Protein 2P61 (pdb70)

Structure (mmCIF, N/CA/C/O backbone):
data_2P61
#
_entry.id   2P61
#
_cell.length_a   28.699
_cell.length_b   78.874
_cell.length_c   102.432
_cell.angle_alpha   90.000
_cell.angle_beta   90.000
_cell.angle_gamma   90.000
#
_symmetry.space_group_name_H-M   'P 2 2 21'
#
loop_
_entity.id
_entity.type
_entity.pdbx_description
1 polymer 'Hypothetical protein TM_1646'
2 water water
#
loop_
_atom_site.group_PDB
_atom_site.id
_atom_site.type_symbol
_atom_site.label_atom_id
_atom_site.label_alt_id
_atom_site.label_comp_id
_atom_site.label_asym_id
_atom_site.label_entity_id
_atom_site.label_seq_id
_atom_site.pdbx_PDB_ins_code
_atom_site.Cartn_x
_atom_site.Cartn_y
_atom_site.Cartn_z
_atom_site.occupancy
_atom_site.B_iso_or_equiv
_atom_site.auth_seq_id
_atom_site.auth_comp_id
_atom_site.auth_asym_id
_atom_site.auth_atom_id
_atom_site.pdbx_PDB_model_num
ATOM 1 N N . GLU A 1 36 ? -25.473 81.798 7.018 1.00 116.65 34 GLU A N 1
ATOM 2 C CA . GLU A 1 36 ? -26.140 80.544 6.514 1.00 117.48 34 GLU A CA 1
ATOM 3 C C . GLU A 1 36 ? -25.259 79.768 5.517 1.00 116.51 34 GLU A C 1
ATOM 4 O O . GLU A 1 36 ? -25.181 78.531 5.553 1.00 116.81 34 GLU A O 1
ATOM 10 N N . PHE A 1 37 ? -24.619 80.530 4.633 1.00 115.18 35 PHE A N 1
ATOM 11 C CA . PHE A 1 37 ? -23.789 80.034 3.566 1.00 113.84 35 PHE A CA 1
ATOM 12 C C . PHE A 1 37 ? -22.468 79.592 4.168 1.00 114.22 35 PHE A C 1
ATOM 13 O O . PHE A 1 37 ? -21.805 78.679 3.643 1.00 114.88 35 PHE A O 1
ATOM 21 N N . PHE A 1 38 ? -22.107 80.242 5.272 1.00 114.09 36 PHE A N 1
ATOM 22 C CA . PHE A 1 38 ? -20.904 79.920 6.038 1.00 114.42 36 PHE A CA 1
ATOM 23 C C . PHE A 1 38 ? -21.134 78.703 6.941 1.00 113.64 36 PHE A C 1
ATOM 24 O O . PHE A 1 38 ? -20.261 78.307 7.708 1.00 113.38 36 PHE A O 1
ATOM 32 N N . ASP A 1 39 ? -22.331 78.139 6.872 1.00 112.93 37 ASP A N 1
ATOM 33 C CA . ASP A 1 39 ? -22.610 76.891 7.544 1.00 112.16 37 ASP A CA 1
ATOM 34 C C . ASP A 1 39 ? -22.507 75.776 6.503 1.00 110.30 37 ASP A C 1
ATOM 35 O O . ASP A 1 39 ? -22.106 74.652 6.816 1.00 110.94 37 ASP A O 1
ATOM 40 N N . ILE A 1 40 ? -22.840 76.074 5.256 1.00 107.29 38 ILE A N 1
ATOM 41 C CA . ILE A 1 40 ? -22.529 75.111 4.214 1.00 104.98 38 ILE A CA 1
ATOM 42 C C . ILE A 1 40 ? -21.010 75.103 3.890 1.00 103.44 38 ILE A C 1
ATOM 43 O O . ILE A 1 40 ? -20.428 74.060 3.664 1.00 102.82 38 ILE A O 1
ATOM 48 N N . LEU A 1 41 ? -20.366 76.265 3.936 1.00 102.13 39 LEU A N 1
ATOM 49 C CA . LEU A 1 41 ? -18.932 76.348 3.665 1.00 100.39 39 LEU A CA 1
ATOM 50 C C . LEU A 1 41 ? -18.097 75.408 4.550 1.00 99.66 39 LEU A C 1
ATOM 51 O O . LEU A 1 41 ? -17.278 74.651 4.028 1.00 98.73 39 LEU A O 1
ATOM 56 N N . GLU A 1 42 ? -18.323 75.465 5.865 1.00 99.02 40 GLU A N 1
ATOM 57 C CA . GLU A 1 42 ? -17.714 74.543 6.839 1.00 99.06 40 GLU A CA 1
ATOM 58 C C . GLU A 1 42 ? -18.024 73.058 6.560 1.00 97.72 40 GLU A C 1
ATOM 59 O O . GLU A 1 42 ? -17.204 72.200 6.868 1.00 96.83 40 GLU A O 1
ATOM 65 N N . ASP A 1 43 ? -19.209 72.773 6.004 1.00 96.47 41 ASP A N 1
ATOM 66 C CA . ASP A 1 43 ? -19.573 71.408 5.607 1.00 95.17 41 ASP A CA 1
ATOM 67 C C . ASP A 1 43 ? -18.791 70.970 4.384 1.00 93.87 41 ASP A C 1
ATOM 68 O O . ASP A 1 43 ? -18.308 69.866 4.323 1.00 94.30 41 ASP A O 1
ATOM 73 N N . VAL A 1 44 ? -18.653 71.837 3.406 1.00 92.16 42 VAL A N 1
ATOM 74 C CA . VAL A 1 44 ? -17.800 71.535 2.283 1.00 90.54 42 VAL A CA 1
ATOM 75 C C . VAL A 1 44 ? -16.335 71.383 2.739 1.00 91.05 42 VAL A C 1
ATOM 76 O O . VAL A 1 44 ? -15.579 70.655 2.148 1.00 91.37 42 VAL A O 1
ATOM 80 N N . LYS A 1 45 ? -15.928 72.066 3.790 1.00 91.61 43 LYS A N 1
ATOM 81 C CA . LYS A 1 45 ? -14.526 72.046 4.160 1.00 92.76 43 LYS A CA 1
ATOM 82 C C . LYS A 1 45 ? -14.229 70.712 4.814 1.00 92.97 43 LYS A C 1
ATOM 83 O O . LYS A 1 45 ? -13.239 70.080 4.476 1.00 92.96 43 LYS A O 1
ATOM 89 N N . GLU A 1 46 ? -15.124 70.322 5.737 1.00 92.96 44 GLU A N 1
ATOM 90 C CA . GLU A 1 46 ? -15.110 69.107 6.546 1.00 92.84 44 GLU A CA 1
ATOM 91 C C . GLU A 1 46 ? -15.127 67.902 5.621 1.00 90.42 44 GLU A C 1
ATOM 92 O O . GLU A 1 46 ? -14.325 66.989 5.795 1.00 90.88 44 GLU A O 1
ATOM 98 N N . ASP A 1 47 ? -16.007 67.901 4.628 1.00 88.10 45 ASP A N 1
ATOM 99 C CA . ASP A 1 47 ? -16.115 66.757 3.725 1.00 86.54 45 ASP A CA 1
ATOM 100 C C . ASP A 1 47 ? -14.901 66.666 2.826 1.00 85.17 45 ASP A C 1
ATOM 101 O O . ASP A 1 47 ? -14.377 65.583 2.556 1.00 85.35 45 ASP A O 1
ATOM 106 N N . HIS A 1 48 ? -14.464 67.804 2.330 1.00 83.14 46 HIS A N 1
ATOM 107 C CA . HIS A 1 48 ? -13.226 67.838 1.587 1.00 81.52 46 HIS A CA 1
ATOM 108 C C . HIS A 1 48 ? -12.078 67.194 2.369 1.00 80.51 46 HIS A C 1
ATOM 109 O O . HIS A 1 48 ? -11.389 66.348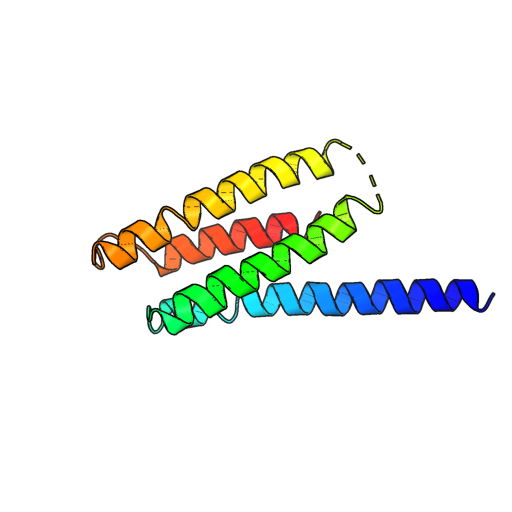 1.850 1.00 80.08 46 HIS A O 1
ATOM 116 N N . PHE A 1 49 ? -11.891 67.599 3.620 1.00 79.73 47 PHE A N 1
ATOM 117 C CA . PHE A 1 49 ? -10.740 67.199 4.380 1.00 79.22 47 PHE A CA 1
ATOM 118 C C . PHE A 1 49 ? -10.867 65.699 4.683 1.00 79.38 47 PHE A C 1
ATOM 119 O O . PHE A 1 49 ? -9.910 64.974 4.531 1.00 78.85 47 PHE A O 1
ATOM 127 N N . GLU A 1 50 ? -12.059 65.255 5.067 1.00 79.39 48 GLU A N 1
ATOM 128 C CA . GLU A 1 50 ? -12.430 63.840 5.142 1.00 79.96 48 GLU A CA 1
ATOM 129 C C . GLU A 1 50 ? -12.131 62.933 3.917 1.00 79.66 48 GLU A C 1
ATOM 130 O O . GLU A 1 50 ? -11.821 61.743 4.093 1.00 79.34 48 GLU A O 1
ATOM 136 N N . LYS A 1 51 ? -12.257 63.472 2.705 1.00 79.14 49 LYS A N 1
ATOM 137 C CA . LYS A 1 51 ? -11.913 62.735 1.464 1.00 79.40 49 LYS A CA 1
ATOM 138 C C . LYS A 1 51 ? -10.421 62.717 1.215 1.00 77.18 49 LYS A C 1
ATOM 139 O O . LYS A 1 51 ? -9.854 61.723 0.705 1.00 76.48 49 LYS A O 1
ATOM 145 N N . LEU A 1 52 ? -9.790 63.833 1.561 1.00 75.37 50 LEU A N 1
ATOM 146 C CA . LEU A 1 52 ? -8.348 63.884 1.562 1.00 73.41 50 LEU A CA 1
ATOM 147 C C . LEU A 1 52 ? -7.773 62.817 2.486 1.00 72.68 50 LEU A C 1
ATOM 148 O O . LEU A 1 52 ? -6.877 62.103 2.101 1.00 71.74 50 LEU A O 1
ATOM 153 N N . LEU A 1 53 ? -8.311 62.732 3.689 1.00 73.21 51 LEU A N 1
ATOM 154 C CA . LEU A 1 53 ? -7.781 61.903 4.761 1.00 74.67 51 LEU A CA 1
ATOM 155 C C . LEU A 1 53 ? -7.995 60.390 4.515 1.00 76.13 51 LEU A C 1
ATOM 156 O O . LEU A 1 53 ? -7.066 59.593 4.675 1.00 77.04 51 LEU A O 1
ATOM 161 N N . GLU A 1 54 ? -9.203 60.014 4.123 1.00 76.89 52 GLU A N 1
ATOM 162 C CA . GLU A 1 54 ? -9.499 58.698 3.569 1.00 77.54 52 GLU A CA 1
ATOM 163 C C . GLU A 1 54 ? -8.547 58.294 2.493 1.00 78.14 52 GLU A C 1
ATOM 164 O O . GLU A 1 54 ? -7.891 57.274 2.637 1.00 79.89 52 GLU A O 1
ATOM 170 N N . GLU A 1 55 ? -8.457 59.077 1.419 1.00 77.96 53 GLU A N 1
ATOM 171 C CA . GLU A 1 55 ? -7.483 58.827 0.352 1.00 77.68 53 GLU A CA 1
ATOM 172 C C . GLU A 1 55 ? -6.074 58.613 0.872 1.00 75.08 53 GLU A C 1
ATOM 173 O O . GLU A 1 55 ? -5.280 58.009 0.207 1.00 77.43 53 GLU A O 1
ATOM 179 N N . ALA A 1 56 ? -5.714 59.142 2.022 1.00 73.28 54 ALA A N 1
ATOM 180 C CA . ALA A 1 56 ? -4.329 59.090 2.412 1.00 71.52 54 ALA A CA 1
ATOM 181 C C . ALA A 1 56 ? -4.216 57.749 3.056 1.00 71.78 54 ALA A C 1
ATOM 182 O O . ALA A 1 56 ? -3.147 57.133 3.016 1.00 71.69 54 ALA A O 1
ATOM 184 N N . VAL A 1 57 ? -5.311 57.294 3.673 1.00 71.09 55 VAL A N 1
ATOM 185 C CA . VAL A 1 57 ? -5.300 55.982 4.291 1.00 70.99 55 VAL A CA 1
ATOM 186 C C . VAL A 1 57 ? -5.110 54.955 3.204 1.00 69.87 55 VAL A C 1
ATOM 187 O O . VAL A 1 57 ? -4.293 54.074 3.361 1.00 70.26 55 VAL A O 1
ATOM 191 N N . GLU A 1 58 ? -5.813 55.113 2.083 1.00 68.34 56 GLU A N 1
ATOM 192 C CA . GLU A 1 58 ? -5.740 54.153 1.016 1.00 67.17 56 GLU A CA 1
ATOM 193 C C . GLU A 1 58 ? -4.360 54.077 0.483 1.00 66.67 56 GLU A C 1
ATOM 194 O O . GLU A 1 58 ? -3.904 52.953 0.244 1.00 67.83 56 GLU A O 1
ATOM 200 N N . GLU A 1 59 ? -3.660 55.224 0.369 1.00 63.97 57 GLU A N 1
ATOM 201 C CA . GLU A 1 59 ? -2.347 55.229 -0.263 1.00 62.41 57 GLU A CA 1
ATOM 202 C C . GLU A 1 59 ? -1.370 54.565 0.679 1.00 61.58 57 GLU A C 1
ATOM 203 O O . GLU A 1 59 ? -0.441 53.917 0.215 1.00 62.28 57 GLU A O 1
ATOM 209 N N . VAL A 1 60 ? -1.571 54.686 1.985 1.00 60.21 58 VAL A N 1
ATOM 210 C CA . VAL A 1 60 ? -0.746 53.923 2.959 1.00 59.79 58 VAL A CA 1
ATOM 211 C C . VAL A 1 60 ? -0.876 52.362 2.788 1.00 60.64 58 VAL A C 1
ATOM 212 O O . VAL A 1 60 ? 0.159 51.646 2.869 1.00 60.39 58 VAL A O 1
ATOM 216 N N . ILE A 1 61 ? -2.119 51.852 2.584 1.00 60.18 59 ILE A N 1
ATOM 217 C CA . ILE A 1 61 ? -2.351 50.448 2.415 1.00 60.05 59 ILE A CA 1
ATOM 218 C C . ILE A 1 61 ? -1.845 50.073 1.032 1.00 61.11 59 ILE A C 1
ATOM 219 O O . ILE A 1 61 ? -1.095 49.103 0.907 1.00 61.87 59 ILE A O 1
ATOM 224 N N . ASP A 1 62 ? -2.228 50.836 -0.005 1.00 61.16 60 ASP A N 1
ATOM 225 C CA A ASP A 1 62 ? -1.915 50.479 -1.413 0.50 61.21 60 ASP A CA 1
ATOM 226 C CA B ASP A 1 62 ? -1.952 50.412 -1.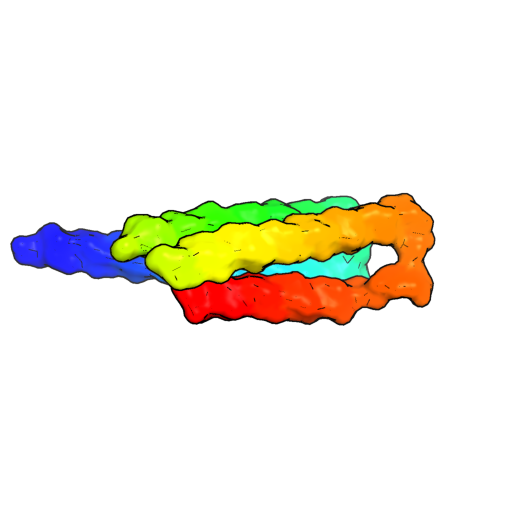347 0.50 61.10 60 ASP A CA 1
ATOM 227 C C . ASP A 1 62 ? -0.416 50.333 -1.615 1.00 61.82 60 ASP A C 1
ATOM 228 O O . ASP A 1 62 ? 0.044 49.337 -2.168 1.00 63.68 60 ASP A O 1
ATOM 237 N N . SER A 1 63 ? 0.385 51.297 -1.126 1.00 62.24 61 SER A N 1
ATOM 238 C CA . SER A 1 63 ? 1.870 51.211 -1.210 1.00 61.62 61 SER A CA 1
ATOM 239 C C . SER A 1 63 ? 2.576 50.232 -0.198 1.00 63.23 61 SER A C 1
ATOM 240 O O . SER A 1 63 ? 3.766 49.785 -0.480 1.00 61.62 61 SER A O 1
ATOM 243 N N . GLY A 1 64 ? 1.936 49.971 0.986 1.00 62.56 62 GLY A N 1
ATOM 244 C CA . GLY A 1 64 ? 2.352 48.884 1.925 1.00 62.09 62 GLY A CA 1
ATOM 245 C C . GLY A 1 64 ? 2.303 47.619 1.060 1.00 64.79 62 GLY A C 1
ATOM 246 O O . GLY A 1 64 ? 3.344 46.957 0.790 1.00 65.58 62 GLY A O 1
ATOM 247 N N . ASN A 1 65 ? 1.112 47.352 0.494 1.00 66.20 63 ASN A N 1
ATOM 248 C CA . ASN A 1 65 ? 0.887 46.150 -0.304 1.00 66.75 63 ASN A CA 1
ATOM 249 C C . ASN A 1 65 ? 1.869 46.074 -1.473 1.00 68.13 63 ASN A C 1
ATOM 250 O O . ASN A 1 65 ? 2.559 45.025 -1.666 1.00 70.00 63 ASN A O 1
ATOM 255 N N . GLU A 1 66 ? 2.062 47.178 -2.202 1.00 68.05 64 GLU A N 1
ATOM 256 C CA . GLU A 1 66 ? 3.104 47.142 -3.258 1.00 68.96 64 GLU A CA 1
ATOM 257 C C . GLU A 1 66 ? 4.531 46.963 -2.726 1.00 67.26 64 GLU A C 1
ATOM 258 O O . GLU A 1 66 ? 5.358 46.283 -3.333 1.00 68.63 64 GLU A O 1
ATOM 264 N N . LEU A 1 67 ? 4.844 47.552 -1.573 1.00 65.96 65 LEU A N 1
ATOM 265 C CA . LEU A 1 67 ? 6.216 47.388 -1.063 1.00 64.01 65 LEU A CA 1
ATOM 266 C C . LEU A 1 67 ? 6.428 45.883 -0.917 1.00 64.83 65 LEU A C 1
ATOM 267 O O . LEU A 1 67 ? 7.438 45.381 -1.394 1.00 64.71 65 LEU A O 1
ATOM 272 N N . VAL A 1 68 ? 5.422 45.173 -0.372 1.00 64.99 66 VAL A N 1
ATOM 273 C CA . VAL A 1 68 ? 5.466 43.703 -0.107 1.00 64.85 66 VAL A CA 1
ATOM 274 C C . VAL A 1 68 ? 5.769 42.836 -1.324 1.00 65.28 66 VAL A C 1
ATOM 275 O O . VAL A 1 68 ? 6.457 41.849 -1.191 1.00 65.98 66 VAL A O 1
ATOM 279 N N . ARG A 1 69 ? 5.235 43.227 -2.477 1.00 66.30 67 ARG A N 1
ATOM 280 C CA . ARG A 1 69 ? 5.329 42.565 -3.778 1.00 65.82 67 ARG A CA 1
ATOM 281 C C . ARG A 1 69 ? 6.713 42.756 -4.353 1.00 68.61 67 ARG A C 1
ATOM 282 O O . ARG A 1 69 ? 7.315 41.808 -4.833 1.00 70.27 67 ARG A O 1
ATOM 290 N N . SER A 1 70 ? 7.236 43.978 -4.339 1.00 71.30 68 SER A N 1
ATOM 291 C CA . SER A 1 70 ? 8.695 44.164 -4.634 1.00 72.08 68 SER A CA 1
ATOM 292 C C . SER A 1 70 ? 9.358 45.178 -3.704 1.00 71.31 68 SER A C 1
ATOM 293 O O . SER A 1 70 ? 9.082 46.393 -3.788 1.00 69.29 68 SER A O 1
ATOM 296 N N . PRO A 1 71 ? 10.251 44.689 -2.820 1.00 71.43 69 PRO A N 1
ATOM 297 C CA . PRO A 1 71 ? 10.702 45.598 -1.808 1.00 71.34 69 PRO A CA 1
ATOM 298 C C . PRO A 1 71 ? 11.778 46.509 -2.416 1.00 71.69 69 PRO A C 1
ATOM 299 O O . PRO A 1 71 ? 12.940 46.464 -2.042 1.00 71.27 69 PRO A O 1
ATOM 303 N N . THR A 1 72 ? 11.395 47.322 -3.390 1.00 72.55 70 THR A N 1
ATOM 304 C CA . THR A 1 72 ? 12.403 48.178 -4.051 1.00 72.98 70 THR A CA 1
ATOM 305 C C . THR A 1 72 ? 12.696 49.354 -3.120 1.00 73.94 70 THR A C 1
ATOM 306 O O . THR A 1 72 ? 12.011 49.524 -2.111 1.00 74.65 70 THR A O 1
ATOM 310 N N . PRO A 1 73 ? 13.726 50.156 -3.438 1.00 74.52 71 PRO A N 1
ATOM 311 C CA . PRO A 1 73 ? 13.870 5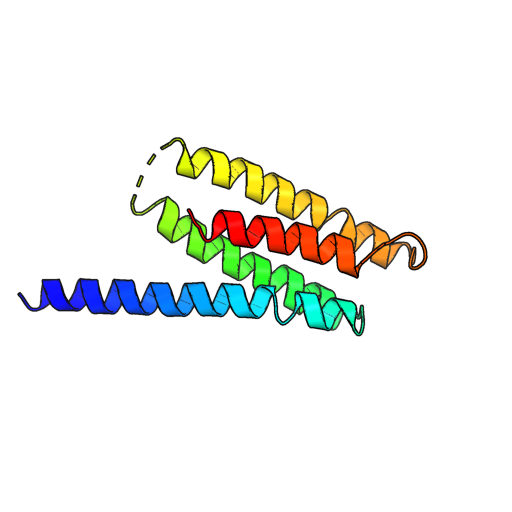1.487 -2.802 1.00 74.60 71 PRO A CA 1
ATOM 312 C C . PRO A 1 73 ? 12.786 52.481 -3.220 1.00 73.52 71 PRO A C 1
ATOM 313 O O . PRO A 1 73 ? 12.307 53.318 -2.398 1.00 73.19 71 PRO A O 1
ATOM 317 N N . SER A 1 74 ? 12.387 52.409 -4.486 1.00 72.46 72 SER A N 1
ATOM 318 C CA . SER A 1 74 ? 11.450 53.389 -4.923 1.00 71.13 72 SER A CA 1
ATOM 319 C C . SER A 1 74 ? 10.157 53.119 -4.088 1.00 72.13 72 SER A C 1
ATOM 320 O O . SER A 1 74 ? 9.546 54.083 -3.661 1.00 73.66 72 SER A O 1
ATOM 323 N N . ASN A 1 75 ? 9.794 51.836 -3.769 1.00 71.80 73 ASN A N 1
ATOM 324 C CA . ASN A 1 75 ? 8.524 51.555 -3.059 1.00 69.51 73 ASN A CA 1
ATOM 325 C C . ASN A 1 75 ? 8.659 51.812 -1.546 1.00 69.30 73 ASN A C 1
ATOM 326 O O . ASN A 1 75 ? 7.654 52.043 -0.873 1.00 70.60 73 ASN A O 1
ATOM 331 N N . LEU A 1 76 ? 9.858 51.709 -0.979 1.00 68.53 74 LEU A N 1
ATOM 332 C CA . LEU A 1 76 ? 9.976 51.860 0.457 1.00 69.14 74 LEU A CA 1
ATOM 333 C C . LEU A 1 76 ? 9.519 53.302 0.759 1.00 70.33 74 LEU A C 1
ATOM 334 O O . LEU A 1 76 ? 8.750 53.573 1.741 1.00 71.65 74 LEU A O 1
ATOM 339 N N . LYS A 1 77 ? 9.791 54.185 -0.196 1.00 71.04 75 LYS A N 1
ATOM 340 C CA . LYS A 1 77 ? 9.395 55.609 -0.054 1.00 71.32 75 LYS A CA 1
ATOM 341 C C . LYS A 1 77 ? 7.997 56.053 -0.459 1.00 71.21 75 LYS A C 1
ATOM 342 O O . LYS A 1 77 ? 7.457 57.009 0.181 1.00 72.09 75 LYS A O 1
ATOM 348 N N . ARG A 1 78 ? 7.386 55.432 -1.493 1.00 68.85 76 ARG A N 1
ATOM 349 C CA . ARG A 1 78 ? 5.968 55.611 -1.744 1.00 67.94 76 ARG A CA 1
ATOM 350 C C . ARG A 1 78 ? 5.397 55.369 -0.350 1.00 66.07 76 ARG A C 1
ATOM 351 O O . ARG A 1 78 ? 4.433 56.101 0.081 1.00 66.70 76 ARG A O 1
ATOM 359 N N . TYR A 1 79 ? 6.017 54.383 0.377 1.00 63.03 77 TYR A N 1
ATOM 360 C CA . TYR A 1 79 ? 5.485 53.951 1.713 1.00 62.20 77 TYR A CA 1
ATOM 361 C C . TYR A 1 79 ? 5.587 55.002 2.859 1.00 61.36 77 TYR A C 1
ATOM 362 O O . TYR A 1 79 ? 4.580 55.38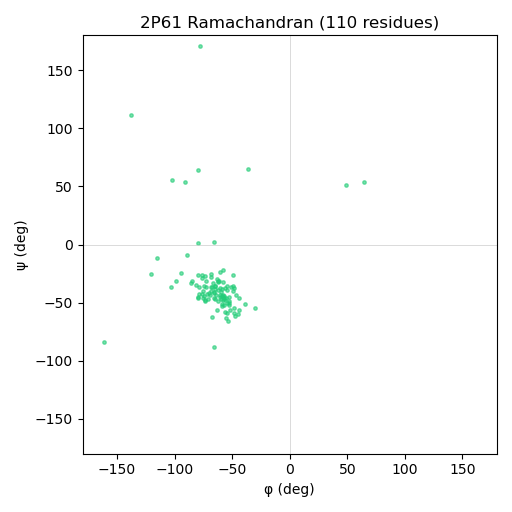0 3.512 1.00 60.03 77 TYR A O 1
ATOM 371 N N . LYS A 1 80 ? 6.855 55.345 3.148 1.00 61.50 78 LYS A N 1
ATOM 372 C CA . LYS A 1 80 ? 7.292 56.380 4.069 1.00 61.04 78 LYS A CA 1
ATOM 373 C C . LYS A 1 80 ? 6.617 57.677 3.741 1.00 61.60 78 LYS A C 1
ATOM 374 O O . LYS A 1 80 ? 6.087 58.299 4.632 1.00 63.34 78 LYS A O 1
ATOM 380 N N . ASN A 1 81 ? 6.616 58.092 2.458 1.00 61.87 79 ASN A N 1
ATOM 381 C CA . ASN A 1 81 ? 5.895 59.320 2.054 1.00 62.91 79 ASN A CA 1
ATOM 382 C C . ASN A 1 81 ? 4.403 59.289 2.398 1.00 63.72 79 ASN A C 1
ATOM 383 O O . ASN A 1 81 ? 3.871 60.200 3.014 1.00 65.80 79 ASN A O 1
ATOM 388 N N . ALA A 1 82 ? 3.730 58.230 1.982 1.00 64.48 80 ALA A N 1
ATOM 389 C CA . ALA A 1 82 ? 2.328 58.038 2.207 1.00 62.50 80 ALA A CA 1
ATOM 390 C C . ALA A 1 82 ? 2.054 58.094 3.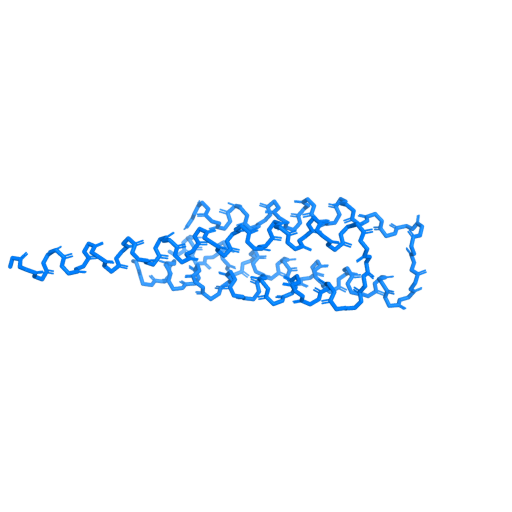664 1.00 63.35 80 ALA A C 1
ATOM 391 O O . ALA A 1 82 ? 1.107 58.736 4.081 1.00 64.28 80 ALA A O 1
ATOM 393 N N . ILE A 1 83 ? 2.862 57.442 4.474 1.00 64.39 81 ILE A N 1
ATOM 394 C CA . ILE A 1 83 ? 2.622 57.500 5.922 1.00 65.17 81 ILE A CA 1
ATOM 395 C C . ILE A 1 83 ? 2.877 58.895 6.483 1.00 67.12 81 ILE A C 1
ATOM 396 O O . ILE A 1 83 ? 2.134 59.277 7.413 1.00 67.97 81 ILE A O 1
ATOM 401 N N . LYS A 1 84 ? 3.899 59.620 5.946 1.00 67.34 82 LYS A N 1
ATOM 402 C CA . LYS A 1 84 ? 4.136 61.049 6.215 1.00 68.03 82 LYS A CA 1
ATOM 403 C C . LYS A 1 84 ? 2.890 61.890 5.974 1.00 68.18 82 LYS A C 1
ATOM 404 O O . LYS A 1 84 ? 2.388 62.603 6.861 1.00 67.84 82 LYS A O 1
ATOM 410 N N . GLU A 1 85 ? 2.368 61.796 4.764 1.00 68.47 83 GLU A N 1
ATOM 411 C CA . GLU A 1 85 ? 1.204 62.513 4.442 1.00 69.50 83 GLU A CA 1
ATOM 412 C C . GLU A 1 85 ? 0.098 62.049 5.366 1.00 69.89 83 GLU A C 1
ATOM 413 O O . GLU A 1 85 ? -0.593 62.903 5.960 1.00 70.93 83 GLU A O 1
ATOM 419 N N . PHE A 1 86 ? -0.080 60.727 5.596 1.00 68.92 84 PHE A N 1
ATOM 420 C CA . PHE A 1 86 ? -1.163 60.384 6.550 1.00 65.80 84 PHE A CA 1
ATOM 421 C C . PHE A 1 86 ? -1.006 61.155 7.900 1.00 65.50 84 PHE A C 1
ATOM 422 O O . PHE A 1 86 ? -1.962 61.737 8.386 1.00 65.11 84 PHE A O 1
ATOM 430 N N . LEU A 1 87 ? 0.186 61.226 8.461 1.00 65.29 85 LEU A N 1
ATOM 431 C CA . LEU A 1 87 ? 0.359 61.806 9.854 1.00 67.83 85 LEU A CA 1
ATOM 432 C C . LEU A 1 87 ? 0.086 63.377 10.005 1.00 68.71 85 LEU A C 1
ATOM 433 O O . LEU A 1 87 ? -0.285 63.853 11.086 1.00 68.39 85 LEU A O 1
ATOM 438 N N . LYS A 1 88 ? 0.300 64.136 8.919 1.00 70.05 86 LYS A N 1
ATOM 439 C CA . LYS A 1 88 ? -0.068 65.553 8.818 1.00 70.98 86 LYS A CA 1
ATOM 440 C C . LYS A 1 88 ? -1.590 65.687 8.921 1.00 71.14 86 LYS A C 1
ATOM 441 O O . LYS A 1 88 ? -2.117 66.384 9.786 1.00 72.20 86 LYS A O 1
ATOM 447 N N . LEU A 1 89 ? -2.314 64.998 8.057 1.00 70.52 87 LEU A N 1
ATOM 448 C CA . LEU A 1 89 ? -3.731 65.175 8.058 1.00 70.26 87 LEU A CA 1
ATOM 449 C C . LEU A 1 89 ? -4.363 64.847 9.387 1.00 71.19 87 LEU A C 1
ATOM 450 O O . LEU A 1 89 ? -5.057 65.681 9.894 1.00 71.98 87 LEU A O 1
ATOM 455 N N . ILE A 1 90 ? -4.125 63.662 9.963 1.00 72.37 88 ILE A N 1
ATOM 456 C CA . ILE A 1 90 ? -4.664 63.296 11.287 1.00 72.65 88 ILE A CA 1
ATOM 457 C C . ILE A 1 90 ? -4.212 64.217 12.429 1.00 75.17 88 ILE A C 1
ATOM 458 O O . ILE A 1 90 ? -5.021 64.469 13.318 1.00 75.13 88 ILE A O 1
ATOM 463 N N . GLU A 1 91 ? -2.962 64.696 12.432 1.00 77.50 89 GLU A N 1
ATOM 464 C CA . GLU A 1 91 ? -2.577 65.749 13.374 1.00 81.57 89 GLU A CA 1
ATOM 465 C C . GLU A 1 91 ? -3.614 66.846 13.340 1.00 83.61 89 GLU A C 1
ATOM 466 O O . GLU A 1 91 ? -4.261 67.092 14.370 1.00 83.98 89 GLU A O 1
ATOM 472 N N . LYS A 1 92 ? -3.771 67.482 12.155 1.00 84.86 90 LYS A N 1
ATOM 473 C CA . LYS A 1 92 ? -4.732 68.546 11.953 1.00 86.16 90 LYS A CA 1
ATOM 474 C C . LYS A 1 92 ? -6.052 68.153 12.566 1.00 86.95 90 LYS A C 1
ATOM 475 O O . LYS A 1 92 ? -6.502 68.784 13.479 1.00 88.15 90 LYS A O 1
ATOM 481 N N . LYS A 1 93 ? -6.656 67.071 12.141 1.00 88.85 91 LYS A N 1
ATOM 482 C CA . LYS A 1 93 ? -7.909 66.677 12.756 1.00 90.95 91 LYS A CA 1
ATOM 483 C C . LYS A 1 93 ? -7.841 66.511 14.292 1.00 92.77 91 LYS A C 1
ATOM 484 O O . LYS A 1 93 ? -8.712 66.990 15.003 1.00 93.77 91 LYS A O 1
ATOM 490 N N . ILE A 1 94 ? -6.839 65.841 14.835 1.00 94.52 92 ILE A N 1
ATOM 491 C CA . ILE A 1 94 ? -6.892 65.623 16.264 1.00 95.82 92 ILE A CA 1
ATOM 492 C C . ILE A 1 94 ? -6.713 66.898 17.018 1.00 97.98 92 ILE A C 1
ATOM 493 O O . ILE A 1 94 ? -7.424 67.104 17.985 1.00 98.84 92 ILE A O 1
ATOM 498 N N . TYR A 1 95 ? -5.813 67.773 16.571 1.00 100.76 93 TYR A N 1
ATOM 499 C CA . TYR A 1 95 ? -5.621 69.093 17.224 1.00 103.51 93 TYR A CA 1
ATOM 500 C C . TYR A 1 95 ? -6.855 69.958 17.059 1.00 105.23 93 TYR A C 1
ATOM 501 O O . TYR A 1 95 ? -7.722 69.944 17.942 1.00 105.56 93 TYR A O 1
ATOM 510 N N . LYS A 1 96 ? -6.918 70.709 15.950 1.00 107.05 94 LYS A N 1
ATOM 511 C CA . LYS A 1 96 ? -8.129 71.435 15.519 1.00 108.99 94 LYS A CA 1
ATOM 512 C C . LYS A 1 96 ? -9.443 70.675 15.817 1.00 109.26 94 LYS A C 1
ATOM 513 O O . LYS A 1 96 ? -10.169 70.289 14.893 1.00 109.56 94 LYS A O 1
ATOM 519 N N . LEU A 1 97 ? -9.718 70.490 17.111 1.00 109.81 95 LEU A N 1
ATOM 520 C CA . LEU A 1 97 ? -10.923 69.847 17.654 1.00 110.54 95 LEU A CA 1
ATOM 521 C C . LEU A 1 97 ? -11.139 70.197 19.150 1.00 111.16 95 LEU A C 1
ATOM 522 O O . LEU A 1 97 ? -10.189 70.233 19.964 1.00 111.43 95 LEU A O 1
ATOM 527 N N . ASN A 1 104 ? -7.022 65.700 25.320 1.00 88.69 102 ASN A N 1
ATOM 528 C CA . ASN A 1 104 ? -5.655 65.475 25.811 1.00 88.84 102 ASN A CA 1
ATOM 529 C C . ASN A 1 104 ? -5.318 63.973 25.719 1.00 87.72 102 ASN A C 1
ATOM 530 O O . ASN A 1 104 ? -4.133 63.587 25.571 1.00 88.06 102 ASN A O 1
ATOM 535 N N . SER A 1 105 ? -6.361 63.143 25.746 1.00 85.45 103 SER A N 1
ATOM 536 C CA . SER A 1 105 ? -6.226 61.711 25.542 1.00 84.30 103 SER A CA 1
ATOM 537 C C . SER A 1 105 ? -5.973 61.373 24.082 1.00 83.32 103 SER A C 1
ATOM 538 O O . SER A 1 105 ? -5.125 60.504 23.759 1.00 84.10 103 SER A O 1
ATOM 541 N N . GLY A 1 106 ? -6.729 62.020 23.194 1.00 81.11 104 GLY A N 1
ATOM 542 C CA . GLY A 1 106 ? -6.442 61.960 21.755 1.00 77.79 104 GLY A CA 1
ATOM 543 C C . GLY A 1 106 ? -5.004 62.327 21.424 1.00 76.93 104 GLY A C 1
ATOM 544 O O . GLY A 1 106 ? -4.340 61.559 20.745 1.00 76.43 104 GLY A O 1
ATOM 545 N N . ARG A 1 107 ? -4.509 63.482 21.911 1.00 75.21 105 ARG A N 1
ATOM 546 C CA . ARG A 1 107 ? -3.207 63.963 21.531 1.00 74.54 105 ARG A CA 1
ATOM 547 C C . ARG A 1 107 ? -2.145 63.061 22.090 1.00 72.43 105 ARG A C 1
ATOM 548 O O . ARG A 1 107 ? -1.017 63.027 21.611 1.00 72.26 105 ARG A O 1
ATOM 556 N N . ALA A 1 108 ? -2.481 62.380 23.176 1.00 71.98 106 ALA A N 1
ATOM 557 C CA . ALA A 1 108 ? -1.501 61.551 23.884 1.00 70.02 106 ALA A CA 1
ATOM 558 C C . ALA A 1 108 ? -1.353 60.231 23.138 1.00 68.85 106 ALA A C 1
ATOM 559 O O . ALA A 1 108 ? -0.241 59.763 22.935 1.00 68.09 106 ALA A O 1
ATOM 561 N N . ARG A 1 109 ? -2.450 59.612 22.729 1.00 68.29 107 ARG A N 1
ATOM 562 C CA . ARG A 1 109 ? -2.273 58.465 21.836 1.00 69.87 107 ARG A CA 1
ATOM 563 C C . ARG A 1 109 ? -1.457 58.869 20.601 1.00 70.30 107 ARG A C 1
ATOM 564 O O . ARG A 1 109 ? -0.301 58.417 20.445 1.00 72.40 107 ARG A O 1
ATOM 572 N N . LEU A 1 110 ? -1.971 59.781 19.780 1.00 69.43 108 LEU A N 1
ATOM 573 C CA . LEU A 1 110 ? -1.147 60.397 18.738 1.00 68.39 108 LEU A CA 1
ATOM 574 C C . LEU A 1 110 ? 0.341 60.530 19.028 1.00 67.38 108 LEU A C 1
ATOM 575 O O . LEU A 1 110 ? 1.179 60.076 18.258 1.00 69.45 108 LEU A O 1
ATOM 580 N N . HIS A 1 111 ? 0.722 61.137 20.116 1.00 65.67 109 HIS A N 1
ATOM 581 C CA . HIS A 1 111 ? 2.159 61.278 20.305 1.00 65.21 109 HIS A CA 1
ATOM 582 C C . HIS A 1 111 ? 2.845 59.903 20.412 1.00 65.31 109 HIS A C 1
ATOM 583 O O . HIS A 1 111 ? 3.994 59.755 19.971 1.00 67.01 109 HIS A O 1
ATOM 590 N N . LEU A 1 112 ? 2.169 58.899 20.953 1.00 63.85 110 LEU A N 1
ATOM 591 C CA . LEU A 1 112 ? 2.890 57.694 21.286 1.00 63.98 110 LEU A CA 1
ATOM 592 C C . LEU A 1 112 ? 2.761 56.731 20.127 1.00 65.30 110 LEU A C 1
ATOM 593 O O . LEU A 1 112 ? 3.646 55.879 19.900 1.00 66.31 110 LEU A O 1
ATOM 598 N N . VAL A 1 113 ? 1.714 56.886 19.333 1.00 65.49 111 VAL A N 1
ATOM 599 C CA . VAL A 1 113 ? 1.593 55.956 18.239 1.00 66.62 111 VAL A CA 1
ATOM 600 C C . VAL A 1 113 ? 2.504 56.354 17.078 1.00 68.91 111 VAL A C 1
ATOM 601 O O . VAL A 1 113 ? 3.227 55.515 16.523 1.00 70.57 111 VAL A O 1
ATOM 605 N N . VAL A 1 114 ? 2.503 57.642 16.722 1.00 69.63 112 VAL A N 1
ATOM 606 C CA . VAL A 1 114 ? 3.527 58.188 15.857 1.00 68.83 112 VAL A CA 1
ATOM 607 C C .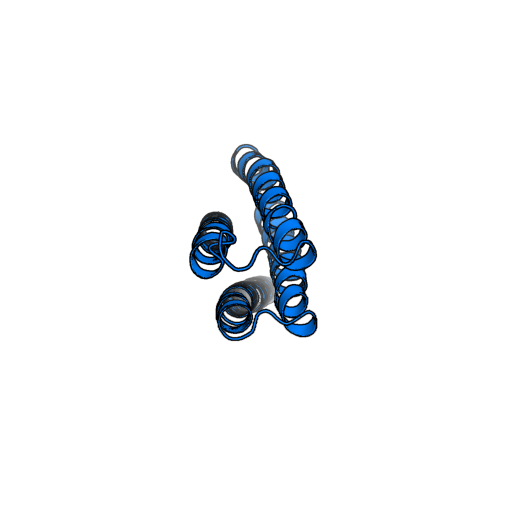 VAL A 1 114 ? 4.927 57.780 16.325 1.00 70.00 112 VAL A C 1
ATOM 608 O O . VAL A 1 114 ? 5.671 57.221 15.562 1.00 71.64 112 VAL A O 1
ATOM 612 N N . GLU A 1 115 ? 5.310 58.021 17.562 1.00 70.80 113 GLU A N 1
ATOM 613 C CA . GLU A 1 115 ? 6.572 57.456 18.061 1.00 73.79 113 GLU A CA 1
ATOM 614 C C . GLU A 1 115 ? 6.730 55.954 17.703 1.00 72.42 113 GLU A C 1
ATOM 615 O O . GLU A 1 115 ? 7.804 55.545 17.282 1.00 72.18 113 GLU A O 1
ATOM 621 N N . GLU A 1 116 ? 5.668 55.139 17.862 1.00 70.96 114 GLU A N 1
ATOM 622 C CA . GLU A 1 116 ? 5.760 53.719 17.505 1.00 69.44 114 GLU A CA 1
ATOM 623 C C . GLU A 1 116 ? 5.951 53.457 16.020 1.00 68.09 114 GLU A C 1
ATOM 624 O O . GLU A 1 116 ? 6.710 52.565 15.645 1.00 69.01 114 GLU A O 1
ATOM 630 N N . VAL A 1 117 ? 5.240 54.206 15.181 1.00 66.46 115 VAL A N 1
ATOM 631 C CA . VAL A 1 117 ? 5.263 54.025 13.741 1.00 65.09 115 VAL A CA 1
ATOM 632 C C . VAL A 1 117 ? 6.668 54.275 13.252 1.00 66.83 115 VAL A C 1
ATOM 633 O O . VAL A 1 117 ? 7.211 53.483 12.474 1.00 67.07 115 VAL A O 1
ATOM 637 N N . ASN A 1 118 ? 7.262 55.399 13.703 1.00 67.35 116 ASN A N 1
ATOM 638 C CA . ASN A 1 118 ? 8.580 55.766 13.268 1.00 66.08 116 ASN A CA 1
ATOM 639 C C . ASN A 1 118 ? 9.548 54.720 13.765 1.00 65.76 116 ASN A C 1
ATOM 640 O O . ASN A 1 118 ? 10.424 54.344 13.036 1.00 67.53 116 ASN A O 1
ATOM 645 N N . GLU A 1 119 ? 9.418 54.173 14.961 1.00 65.97 117 GLU A N 1
ATOM 646 C CA . GLU A 1 119 ? 10.391 53.123 15.332 1.00 66.77 117 GLU A CA 1
ATOM 647 C C . GLU A 1 119 ? 10.324 51.975 14.334 1.00 65.89 117 GLU A C 1
ATOM 648 O O . GLU A 1 119 ? 11.346 51.395 14.005 1.00 65.25 117 GLU A O 1
ATOM 654 N N . LYS A 1 120 ? 9.114 51.635 13.873 1.00 64.96 118 LYS A N 1
ATOM 655 C CA . LYS A 1 120 ? 8.931 50.410 13.127 1.00 65.21 118 LYS A CA 1
ATOM 656 C C . LYS A 1 120 ? 9.400 50.670 11.732 1.00 64.36 118 LYS A C 1
ATOM 657 O O . LYS A 1 120 ? 10.079 49.845 11.141 1.00 64.33 118 LYS A O 1
ATOM 663 N N . LEU A 1 121 ? 9.045 51.830 11.211 1.00 64.15 119 LEU A N 1
ATOM 664 C CA . LEU A 1 121 ? 9.684 52.353 10.012 1.00 62.95 119 LEU A CA 1
ATOM 665 C C . LEU A 1 121 ? 11.169 52.335 10.134 1.00 63.13 119 LEU A C 1
ATOM 666 O O . LEU A 1 121 ? 11.801 52.022 9.142 1.00 64.77 119 LEU A O 1
ATOM 671 N N . MET A 1 122 ? 11.783 52.585 11.297 1.00 62.57 120 MET A N 1
ATOM 672 C CA A MET A 1 122 ? 13.246 52.506 11.323 0.50 62.81 120 MET A CA 1
ATOM 673 C CA B MET A 1 122 ? 13.237 52.523 11.362 0.50 64.16 120 MET A CA 1
ATOM 674 C C . MET A 1 122 ? 13.764 51.049 11.453 1.00 64.25 120 MET A C 1
ATOM 675 O O . MET A 1 122 ? 14.800 50.695 10.873 1.00 64.82 120 MET A O 1
ATOM 684 N N . ASP A 1 123 ? 13.048 50.174 12.171 1.00 64.47 121 ASP A N 1
ATOM 685 C CA . ASP A 1 123 ? 13.343 48.770 12.149 1.00 63.98 121 ASP A CA 1
ATOM 686 C C . ASP A 1 123 ? 13.229 48.269 10.723 1.00 63.51 121 ASP A C 1
ATOM 687 O O . ASP A 1 123 ? 14.128 47.642 10.247 1.00 64.29 121 ASP A O 1
ATOM 692 N N . LEU A 1 124 ? 12.143 48.540 10.030 1.00 63.45 122 LEU A N 1
ATOM 693 C CA . LEU A 1 124 ? 11.961 48.042 8.673 1.00 65.13 122 LEU A CA 1
ATOM 694 C C . LEU A 1 124 ? 13.151 48.418 7.752 1.00 66.13 122 LEU A C 1
ATOM 695 O O . LEU A 1 124 ? 13.887 47.540 7.305 1.00 66.17 122 LEU A O 1
ATOM 700 N N . THR A 1 125 ? 13.343 49.721 7.494 1.00 66.33 123 THR A N 1
ATOM 701 C CA . THR A 1 125 ? 14.508 50.257 6.777 1.00 65.83 123 THR A CA 1
ATOM 702 C C . THR A 1 125 ? 15.806 49.555 7.149 1.00 66.57 123 THR A C 1
ATOM 703 O O . THR A 1 125 ? 16.585 49.130 6.292 1.00 66.81 123 THR A O 1
ATOM 707 N N . GLU A 1 126 ? 16.081 49.460 8.431 1.00 67.21 124 GLU A N 1
ATOM 708 C CA . GLU A 1 126 ? 17.389 48.952 8.832 1.00 69.69 124 GLU A CA 1
ATOM 709 C C . GLU A 1 126 ? 17.596 47.544 8.253 1.00 69.50 124 GLU A C 1
ATOM 710 O O . GLU A 1 126 ? 18.705 47.092 8.076 1.00 69.96 124 GLU A O 1
ATOM 716 N N . LYS A 1 127 ? 16.516 46.867 7.918 1.00 70.25 125 LYS A N 1
ATOM 717 C CA . LYS A 1 127 ? 16.556 45.424 7.716 1.00 70.09 125 LYS A CA 1
ATOM 718 C C . LYS A 1 127 ? 16.544 45.152 6.214 1.00 69.23 125 LYS A C 1
ATOM 719 O O . LYS A 1 127 ? 17.201 44.248 5.725 1.00 70.67 125 LYS A O 1
ATOM 725 N N . ILE A 1 128 ? 15.816 45.952 5.467 1.00 68.11 126 ILE A N 1
ATOM 726 C CA . ILE A 1 128 ? 16.064 46.061 4.050 1.00 68.59 126 ILE A CA 1
ATOM 727 C C . ILE A 1 128 ? 17.567 46.440 3.699 1.00 70.14 126 ILE A C 1
ATOM 728 O O . ILE A 1 128 ? 18.138 45.984 2.716 1.00 70.87 126 ILE A O 1
ATOM 733 N N . MET A 1 129 ? 18.179 47.317 4.470 1.00 70.95 127 MET A N 1
ATOM 734 C CA . MET A 1 129 ? 19.462 47.817 4.103 1.00 72.00 127 MET A CA 1
ATOM 735 C C . MET A 1 129 ? 20.515 46.775 4.389 1.00 71.54 127 MET A C 1
ATOM 736 O O . MET A 1 129 ? 21.350 46.542 3.563 1.00 72.89 127 MET A O 1
ATOM 741 N N . LYS A 1 130 ? 20.434 46.096 5.530 1.00 71.53 128 LYS A N 1
ATOM 742 C CA . LYS A 1 130 ? 21.247 44.907 5.838 1.00 70.29 128 LYS A CA 1
ATOM 743 C C . LYS A 1 130 ? 20.969 43.687 4.964 1.00 70.38 128 LYS A C 1
ATOM 744 O O . LYS A 1 130 ? 21.528 42.603 5.203 1.00 69.85 128 LYS A O 1
ATOM 750 N N . ASN A 1 131 ? 20.063 43.829 3.995 1.00 71.39 129 ASN A N 1
ATOM 751 C CA . ASN A 1 131 ? 19.627 42.673 3.150 1.00 71.85 129 ASN A CA 1
ATOM 752 C C . ASN A 1 131 ? 19.255 41.449 3.988 1.00 72.45 129 ASN A C 1
ATOM 753 O O . ASN A 1 131 ? 19.738 40.348 3.763 1.00 73.66 129 ASN A O 1
ATOM 758 N N . GLU A 1 132 ? 18.401 41.633 4.981 1.00 72.25 130 GLU A N 1
ATOM 759 C CA . GLU A 1 132 ? 18.127 40.515 5.832 1.00 71.89 130 GLU A CA 1
ATOM 760 C C . GLU A 1 132 ? 16.807 39.967 5.429 1.00 70.89 130 GLU A C 1
ATOM 761 O O . GLU A 1 132 ? 15.935 39.779 6.262 1.00 70.91 130 GLU A O 1
ATOM 767 N N . TRP A 1 133 ? 16.697 39.641 4.144 1.00 70.04 131 TRP A N 1
ATOM 768 C CA . TRP A 1 133 ? 15.431 39.180 3.546 1.00 68.99 131 TRP A CA 1
ATOM 769 C C . TRP A 1 133 ? 14.805 37.911 4.095 1.00 68.92 131 TRP A C 1
ATOM 770 O O . TRP A 1 133 ? 13.646 37.741 3.974 1.00 70.92 131 TRP A O 1
ATOM 781 N N . GLN A 1 134 ? 15.558 37.040 4.703 1.00 69.94 132 GLN A N 1
ATOM 782 C CA . GLN A 1 134 ? 15.011 35.838 5.312 1.00 71.36 132 GLN A CA 1
ATOM 783 C C . GLN A 1 134 ? 14.547 35.895 6.777 1.00 70.88 132 GLN A C 1
ATOM 784 O O . GLN A 1 134 ? 13.945 34.942 7.229 1.00 72.43 132 GLN A O 1
ATOM 790 N N . THR A 1 135 ? 14.815 36.966 7.528 1.00 70.39 133 THR A N 1
ATOM 791 C CA . THR A 1 135 ? 14.135 37.208 8.840 1.00 68.42 133 THR A CA 1
ATOM 792 C C . THR A 1 135 ? 13.264 38.460 8.822 1.00 66.42 133 THR A C 1
ATOM 793 O O . THR A 1 135 ? 12.427 38.668 9.666 1.00 66.58 133 THR A O 1
ATOM 797 N N . ILE A 1 136 ? 13.393 39.276 7.791 1.00 64.83 134 ILE A N 1
ATOM 798 C CA . ILE A 1 136 ? 12.654 40.487 7.766 1.00 62.15 134 ILE A CA 1
ATOM 799 C C . ILE A 1 136 ? 11.260 40.228 8.192 1.00 62.82 134 ILE A C 1
ATOM 800 O O . ILE A 1 136 ? 10.856 40.837 9.152 1.00 65.79 134 ILE A O 1
ATOM 805 N N . ASN A 1 137 ? 10.509 39.320 7.558 1.00 62.80 135 ASN A N 1
ATOM 806 C CA . ASN A 1 137 ? 9.051 39.235 7.819 1.00 61.52 135 ASN A CA 1
ATOM 807 C C . ASN A 1 137 ? 8.299 40.480 7.399 1.00 60.16 135 ASN A C 1
ATOM 808 O O . ASN A 1 137 ? 7.502 41.026 8.184 1.00 60.69 135 ASN A O 1
ATOM 813 N N . LEU A 1 138 ? 8.495 40.861 6.150 1.00 57.83 136 LEU A N 1
ATOM 814 C CA . LEU A 1 138 ? 7.968 42.096 5.628 1.00 58.01 136 LEU A CA 1
ATOM 815 C C . LEU A 1 138 ? 6.453 42.244 5.509 1.00 59.67 136 LEU A C 1
ATOM 816 O O . LEU A 1 138 ? 5.974 43.305 5.806 1.00 62.71 136 LEU A O 1
ATOM 821 N N . ALA A 1 139 ? 5.685 41.228 5.066 1.00 60.22 137 ALA A N 1
ATOM 822 C CA . ALA A 1 139 ? 4.266 41.322 4.990 1.00 57.70 137 ALA A CA 1
ATOM 823 C C . ALA A 1 139 ? 3.842 41.682 6.386 1.00 60.16 137 ALA A C 1
ATOM 824 O O . ALA A 1 139 ? 3.120 42.664 6.539 1.00 61.88 137 ALA A O 1
ATOM 826 N N . ALA A 1 140 ? 4.346 40.986 7.429 1.00 60.92 138 ALA A N 1
ATOM 827 C CA . ALA A 1 140 ? 3.833 41.178 8.816 1.00 60.77 138 ALA A CA 1
ATOM 828 C C . ALA A 1 140 ? 4.242 42.494 9.469 1.00 62.07 138 ALA A C 1
ATOM 829 O O . ALA A 1 140 ? 3.497 43.017 10.270 1.00 63.17 138 ALA A O 1
ATOM 831 N N . ARG A 1 141 ? 5.457 42.969 9.205 1.00 62.80 139 ARG A N 1
ATOM 832 C CA . ARG A 1 141 ? 5.881 44.339 9.558 1.00 62.29 139 ARG A CA 1
ATOM 833 C C . ARG A 1 141 ? 4.923 45.347 8.975 1.00 63.36 139 ARG A C 1
ATOM 834 O O . ARG A 1 141 ? 4.633 46.334 9.624 1.00 63.68 139 ARG A O 1
ATOM 842 N N . ILE A 1 142 ? 4.389 45.084 7.781 1.00 62.76 140 ILE A N 1
ATOM 843 C CA . ILE A 1 142 ? 3.425 46.012 7.241 1.00 63.04 140 ILE A CA 1
ATOM 844 C C . ILE A 1 142 ? 1.945 45.887 7.766 1.00 64.42 140 ILE A C 1
ATOM 845 O O . ILE A 1 142 ? 1.261 46.893 7.935 1.00 66.17 140 ILE A O 1
ATOM 850 N N . GLU A 1 143 ? 1.439 44.689 8.065 1.00 64.04 141 GLU A N 1
ATOM 851 C CA . GLU A 1 143 ? 0.153 44.620 8.666 1.00 62.72 141 GLU A CA 1
ATOM 852 C C . GLU A 1 143 ? 0.208 45.390 9.973 1.00 63.13 141 GLU A C 1
ATOM 853 O O . GLU A 1 143 ? -0.701 46.173 10.320 1.00 64.41 141 GLU A O 1
ATOM 859 N N . GLU A 1 144 ? 1.297 45.219 10.691 1.00 61.52 142 GLU A N 1
ATOM 860 C CA . GLU A 1 144 ? 1.432 45.852 11.961 1.00 63.13 142 GLU A CA 1
ATOM 861 C C . GLU A 1 144 ? 1.488 47.375 11.847 1.00 63.28 142 GLU A C 1
ATOM 862 O O . GLU A 1 144 ? 0.773 48.023 12.587 1.00 65.87 142 GLU A O 1
ATOM 868 N N . ILE A 1 145 ? 2.281 47.968 10.940 1.00 61.81 143 ILE A N 1
ATOM 869 C CA . ILE A 1 145 ? 2.289 49.422 10.778 1.00 59.83 143 ILE A CA 1
ATOM 870 C C . ILE A 1 145 ? 0.928 49.978 10.247 1.00 61.01 143 ILE A C 1
ATOM 871 O O . ILE A 1 145 ? 0.360 50.999 10.809 1.00 61.29 143 ILE A O 1
ATOM 876 N N . ASN A 1 146 ? 0.363 49.325 9.210 1.00 60.51 144 ASN A N 1
ATOM 877 C CA . ASN A 1 146 ? -1.050 49.603 8.881 1.00 59.48 144 ASN A CA 1
ATOM 878 C C . ASN A 1 146 ? -1.961 49.525 10.126 1.00 60.27 144 ASN A C 1
ATOM 879 O O . ASN A 1 146 ? -2.861 50.325 10.299 1.00 61.57 144 ASN A O 1
ATOM 884 N N . GLY A 1 147 ? -1.726 48.549 11.011 1.00 61.22 145 GLY A N 1
ATOM 885 C CA . GLY A 1 147 ? -2.682 48.300 12.069 1.00 59.93 145 GLY A CA 1
ATOM 886 C C . GLY A 1 147 ? -2.721 49.602 12.770 1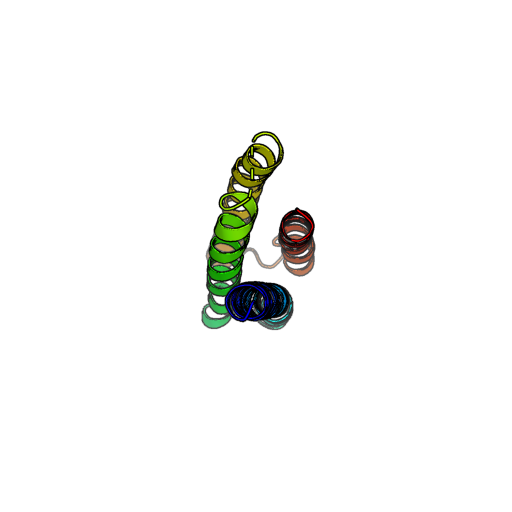.00 59.34 145 GLY A C 1
ATOM 887 O O . GLY A 1 147 ? -3.772 50.112 13.011 1.00 60.72 145 GLY A O 1
ATOM 888 N N . LEU A 1 148 ? -1.548 50.174 12.994 1.00 58.97 146 LEU A N 1
ATOM 889 C CA . LEU A 1 148 ? -1.391 51.385 13.813 1.00 60.80 146 LEU A CA 1
ATOM 890 C C . LEU A 1 148 ? -1.881 52.651 13.125 1.00 61.83 146 LEU A C 1
ATOM 891 O O . LEU A 1 148 ? -2.275 53.620 13.776 1.00 62.32 146 LEU A O 1
ATOM 896 N N . ILE A 1 149 ? -1.847 52.639 11.804 1.00 62.67 147 ILE A N 1
ATOM 897 C CA . ILE A 1 149 ? -2.294 53.787 11.120 1.00 62.96 147 ILE A CA 1
ATOM 898 C C . ILE A 1 149 ? -3.769 53.812 11.180 1.00 65.00 147 ILE A C 1
ATOM 899 O O . ILE A 1 149 ? -4.307 54.869 11.415 1.00 68.47 147 ILE A O 1
ATOM 904 N N . LEU A 1 150 ? -4.421 52.665 11.036 1.00 65.77 148 LEU A N 1
ATOM 905 C CA . LEU A 1 150 ? -5.882 52.536 11.178 1.00 66.13 148 LEU A CA 1
ATOM 906 C C . LEU A 1 150 ? -6.415 52.786 12.605 1.00 67.88 148 LEU A C 1
ATOM 907 O O . LEU A 1 150 ? -7.521 53.282 12.764 1.00 68.78 148 LEU A O 1
ATOM 912 N N . ASN A 1 151 ? -5.686 52.446 13.661 1.00 69.82 149 ASN A N 1
ATOM 913 C CA . ASN A 1 151 ? -6.113 53.000 14.977 1.00 73.15 149 ASN A CA 1
ATOM 914 C C . ASN A 1 151 ? -6.211 54.508 14.902 1.00 73.75 149 ASN A C 1
ATOM 915 O O . ASN A 1 151 ? -7.289 55.048 15.121 1.00 76.07 149 ASN A O 1
ATOM 920 N N . LEU A 1 152 ? -5.090 55.152 14.557 1.00 73.22 150 LEU A N 1
ATOM 921 C CA . LEU A 1 152 ? -4.984 56.596 14.315 1.00 73.51 150 LEU A CA 1
ATOM 922 C C . LEU A 1 152 ? -6.115 57.133 13.489 1.00 73.06 150 LEU A C 1
ATOM 923 O O . LEU A 1 152 ? -6.679 58.128 13.808 1.00 74.46 150 LEU A O 1
ATOM 928 N N . TYR A 1 153 ? -6.475 56.482 12.424 1.00 72.69 151 TYR A N 1
ATOM 929 C CA . TYR A 1 153 ? -7.591 56.971 11.678 1.00 73.72 151 TYR A CA 1
ATOM 930 C C . TYR A 1 153 ? -8.885 56.977 12.491 1.00 74.98 151 TYR A C 1
ATOM 931 O O . TYR A 1 153 ? -9.764 57.784 12.246 1.00 76.91 151 TYR A O 1
ATOM 940 N N . ARG A 1 154 ? -9.046 56.046 13.416 1.00 76.46 152 ARG A N 1
ATOM 941 C CA . ARG A 1 154 ? -10.286 55.983 14.155 1.00 79.33 152 ARG A CA 1
ATOM 942 C C . ARG A 1 154 ? -10.194 56.828 15.430 1.00 80.77 152 ARG A C 1
ATOM 943 O O . ARG A 1 154 ? -10.423 56.325 16.512 1.00 82.39 152 ARG A O 1
ATOM 951 N N . GLU A 1 155 ? -9.819 58.102 15.304 1.00 82.57 153 GLU A N 1
ATOM 952 C CA . GLU A 1 155 ? -9.352 58.906 16.457 1.00 82.45 153 GLU A CA 1
ATOM 953 C C . GLU A 1 155 ? -9.176 60.351 16.026 1.00 82.55 153 GLU A C 1
ATOM 954 O O . GLU A 1 155 ? -9.424 60.711 14.865 1.00 82.84 153 GLU A O 1
#

B-factor: mean 75.18, std 14.95, range [45.92, 127.59]

Organism: Thermotoga maritima (strain ATCC 43589 / DSM 3109 / JCM 10099 / NBRC 100826 / MSB8) (NCBI:txid243274)

Sequence (114 aa):
EFFDILEDVKEDHFEKLLEEAVEEVIDDSGNELVRSPTPSNLKRYKNAIKEFLKLIEKKIYKLNSGRARLHLVVEEVNEKLMMDLTEKIMKNEWQTINLAARIEEINGLILNLYRE

Solvent-accessible surface area: 8002 Å² total; per-residue (Å²): 198,124,145,107,122,66,104,74,90,125,117,93,104,44,60,113,73,2,82,74,12,11,102,68,0,51,69,0,0,86,66,0,52,203,47,49,51,97,88,20,12,122,85,0,55,74,9,2,128,86,0,25,119,17,0,79,130,68,19,116,186,181,135,72,20,122,48,134,8,116,113,25,38,105,81,0,75,113,49,16,110,54,0,12,96,47,22,144,124,104,55,103,187,91,7,107,15,52,56,50,4,125,87,1,15,32,25,0,79,79,3,76,199,73

InterPro domains:
  IPR005585 Protein of unknown function DUF327 [PF03885] (13-151)
  IPR024042 TM1646-like domain superfamily [G3DSA:1.20.120.490] (34-152)
  IPR024042 TM1646-like domain superfamily [SSF158397] (34-151)

Foldseek 3Di:
DVVVVVVVVVVVVLVVVLVVLLVQLVVLLVVCVVPVDVVSLCSNVVSVVSNLVSLVCVQPVVVVLVVLSVVLVVVLVVLSVVLVVCVVVVVVVPSPSNVSSVVSSVSSVVSVVD

CATH classification: 1.20.120.490

Nearest PDB structures (foldseek):
  2p61-assembly1_A  TM=1.009E+00  e=1.889E-14  Thermotoga maritima MSB8
  2qup-assembly1_A  TM=8.382E-01  e=2.683E-03  Halalkalibacterium halodurans

Secondary structure (DSSP, 8-state):
-HHHHHHHHHHHHHHHHHHHHHHHHHHHHHHHHH---HHHHHHHHHHHHHHHHHHHHHHH---HHHHHHHHHHHHHHHHHHHHHHHHHTT-TTT--HHHHHHHHHHHHHHHHT-

Radius of gyration: 16.16 Å;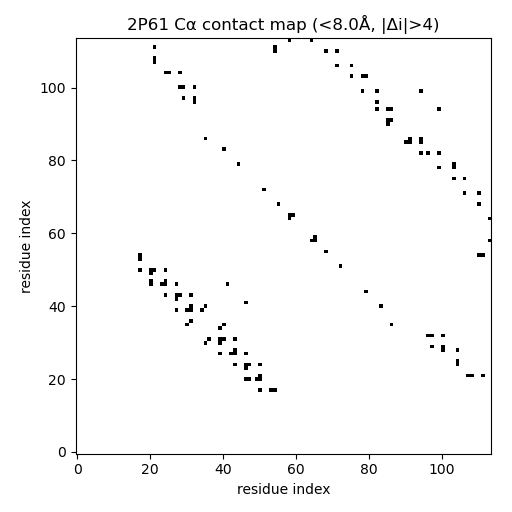 Cα contacts (8 Å, |Δi|>4): 68; chains: 1; bounding box: 47×45×31 Å